Protein AF-A0A379SME0-F1 (afdb_monomer_lite)

Secondary structure (DSSP, 8-state):
-HHHHH-S-TTSTT-------STTTGGG-GGG-TT------HHHIIIIISHHHHHHHHHHTT-

Foldseek 3Di:
DQCVQQDDDVPDPRHDDDDDDDPWPQCQAPPRDHPHDHDDDPVCCVPPICPVVVVVVVVVVVD

InterPro domains:
  IPR001764 Glycoside hydrolase, family 3, N-terminal [PF00933] (1-55)
  IPR01785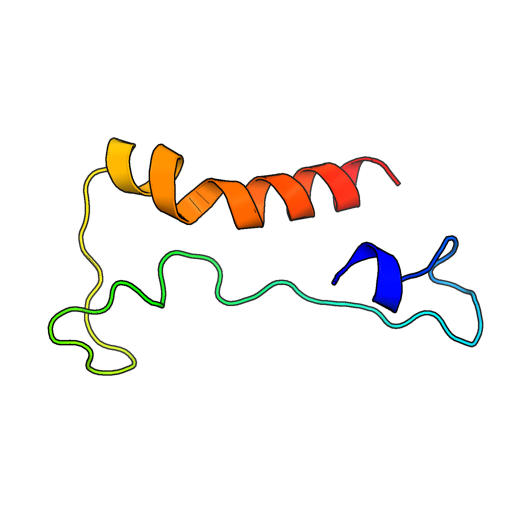3 Glycoside hydrolase superfamily [SSF51445] (1-55)
  IPR036962 Glycoside hydrolase, family 3, N-terminal domain superfamily [G3DSA:3.20.20.300] (1-62)

Structure (mmCIF, N/CA/C/O backbone):
data_AF-A0A379SME0-F1
#
_entry.id   AF-A0A379SME0-F1
#
loop_
_atom_site.group_PDB
_atom_site.id
_atom_site.type_symbol
_atom_site.label_atom_id
_atom_site.label_alt_id
_atom_site.label_comp_id
_atom_site.label_asym_id
_atom_site.label_entity_id
_atom_site.label_seq_id
_atom_site.pdbx_PDB_ins_code
_atom_site.Cartn_x
_atom_site.Cartn_y
_atom_si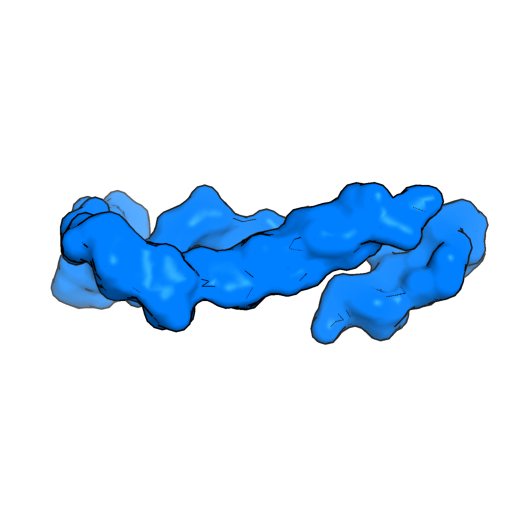te.Cartn_z
_atom_site.occupancy
_atom_site.B_iso_or_equiv
_atom_site.auth_seq_id
_atom_site.auth_comp_id
_atom_site.auth_asym_id
_atom_site.auth_atom_id
_atom_site.pdbx_PDB_model_num
ATOM 1 N N . MET A 1 1 ? 13.338 -6.030 -3.822 1.00 84.75 1 MET A N 1
ATOM 2 C CA . MET A 1 1 ? 12.662 -6.207 -5.122 1.00 84.75 1 MET A CA 1
ATOM 3 C C . MET A 1 1 ?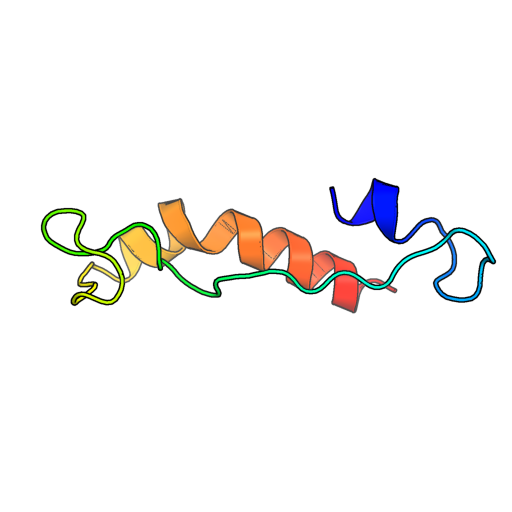 12.821 -4.987 -6.028 1.00 84.75 1 MET A C 1
ATOM 5 O O . MET A 1 1 ? 13.508 -5.109 -7.028 1.00 84.75 1 MET A O 1
ATOM 9 N N . VAL A 1 2 ? 12.310 -3.805 -5.646 1.00 87.88 2 VAL A N 1
ATOM 10 C CA . VAL A 1 2 ? 12.329 -2.573 -6.473 1.00 87.88 2 VAL A CA 1
ATOM 11 C C . VAL A 1 2 ? 13.683 -2.285 -7.145 1.00 87.88 2 VAL A C 1
ATOM 13 O O . VAL A 1 2 ? 13.746 -2.193 -8.362 1.00 87.88 2 VAL A O 1
ATOM 16 N N . LYS A 1 3 ? 14.794 -2.240 -6.389 1.00 87.25 3 LYS A N 1
ATOM 17 C CA . LYS A 1 3 ? 16.140 -1.975 -6.949 1.00 87.25 3 LYS A CA 1
ATOM 18 C C . LYS A 1 3 ? 16.593 -3.012 -7.986 1.00 87.25 3 LYS A C 1
ATOM 20 O O . LYS A 1 3 ? 17.297 -2.658 -8.920 1.00 87.25 3 LYS A O 1
ATOM 25 N N . ALA A 1 4 ? 16.232 -4.277 -7.790 1.00 88.81 4 ALA A N 1
ATOM 26 C CA . ALA A 1 4 ? 16.635 -5.346 -8.697 1.00 88.81 4 ALA A CA 1
ATOM 27 C C . ALA A 1 4 ? 15.876 -5.254 -10.028 1.00 88.81 4 ALA A C 1
ATOM 29 O O . ALA A 1 4 ? 16.471 -5.462 -11.074 1.00 88.81 4 ALA A O 1
ATOM 30 N N . MET A 1 5 ? 14.591 -4.889 -9.984 1.00 91.62 5 MET A N 1
ATOM 31 C CA . MET A 1 5 ? 13.744 -4.779 -11.176 1.00 91.62 5 MET A CA 1
ATOM 32 C C . MET A 1 5 ? 13.933 -3.458 -11.935 1.00 91.62 5 MET A C 1
ATOM 34 O O . MET A 1 5 ? 13.945 -3.458 -13.159 1.00 91.62 5 MET A O 1
ATOM 38 N N . GLN A 1 6 ? 14.109 -2.335 -11.231 1.00 91.81 6 GLN A N 1
ATOM 39 C CA . GLN A 1 6 ? 14.238 -1.009 -11.855 1.00 91.81 6 GLN A CA 1
ATOM 40 C C . GLN A 1 6 ? 15.662 -0.654 -12.308 1.00 91.81 6 GLN A C 1
ATOM 42 O O . GLN A 1 6 ? 15.868 0.424 -12.863 1.00 91.81 6 GLN A O 1
ATOM 47 N N . GLY A 1 7 ? 16.659 -1.485 -11.993 1.00 88.50 7 GLY A N 1
ATOM 48 C CA . GLY A 1 7 ? 18.049 -1.233 -12.369 1.00 88.50 7 GLY A CA 1
ATOM 49 C C . GLY A 1 7 ? 18.606 0.112 -11.877 1.00 88.50 7 GLY A C 1
ATOM 50 O O . GLY A 1 7 ? 18.160 0.682 -10.866 1.00 88.50 7 GLY A O 1
ATOM 51 N N . LYS A 1 8 ? 19.636 0.599 -12.582 1.00 89.44 8 LYS A N 1
ATOM 52 C CA . LYS A 1 8 ? 20.298 1.886 -12.306 1.00 89.44 8 LYS A CA 1
ATOM 53 C C . LYS A 1 8 ? 19.614 3.036 -13.039 1.00 89.44 8 LYS A C 1
ATOM 55 O O . LYS A 1 8 ? 19.415 4.079 -12.424 1.00 89.44 8 LYS A O 1
ATOM 60 N N . ASN A 1 9 ? 19.236 2.833 -14.302 1.00 88.50 9 ASN A N 1
ATOM 61 C CA . ASN A 1 9 ? 18.535 3.820 -15.108 1.00 88.50 9 ASN A CA 1
ATOM 62 C C . ASN A 1 9 ? 17.183 3.247 -15.582 1.00 88.50 9 ASN A C 1
ATOM 64 O O . ASN A 1 9 ? 17.146 2.144 -16.135 1.00 88.50 9 ASN A O 1
ATOM 68 N N . PRO A 1 10 ? 16.063 3.965 -15.375 1.00 88.12 10 PRO A N 1
ATOM 69 C CA . PRO A 1 10 ? 14.752 3.534 -15.861 1.00 88.12 10 PRO A CA 1
ATOM 70 C C . PRO A 1 10 ? 14.658 3.423 -17.393 1.00 88.12 10 PRO A C 1
ATOM 72 O O . PRO A 1 10 ? 13.767 2.734 -17.875 1.00 88.12 10 PRO A O 1
ATOM 75 N N . ALA A 1 11 ? 15.559 4.059 -18.149 1.00 91.62 11 ALA A N 1
ATOM 76 C CA . ALA A 1 11 ? 15.629 3.948 -19.608 1.00 91.62 11 ALA A CA 1
ATOM 77 C C . ALA A 1 11 ? 16.413 2.715 -20.104 1.00 91.62 11 ALA A C 1
ATOM 79 O O . ALA A 1 11 ? 16.439 2.454 -21.307 1.00 91.62 11 ALA A O 1
ATOM 80 N N . ASP A 1 12 ? 17.070 1.962 -19.213 1.00 94.25 12 ASP A N 1
ATOM 81 C CA . ASP A 1 12 ? 17.817 0.771 -19.620 1.00 94.25 12 ASP A CA 1
ATOM 82 C C . ASP A 1 12 ? 16.865 -0.298 -20.172 1.00 94.25 12 ASP A C 1
ATOM 84 O O . ASP A 1 12 ? 15.804 -0.563 -19.608 1.00 94.25 12 ASP A O 1
ATOM 88 N N . ARG A 1 13 ? 17.290 -0.990 -21.236 1.00 93.44 13 ARG A N 1
ATOM 89 C CA . ARG A 1 13 ? 16.487 -2.000 -21.954 1.00 93.44 13 ARG A CA 1
ATOM 90 C C . 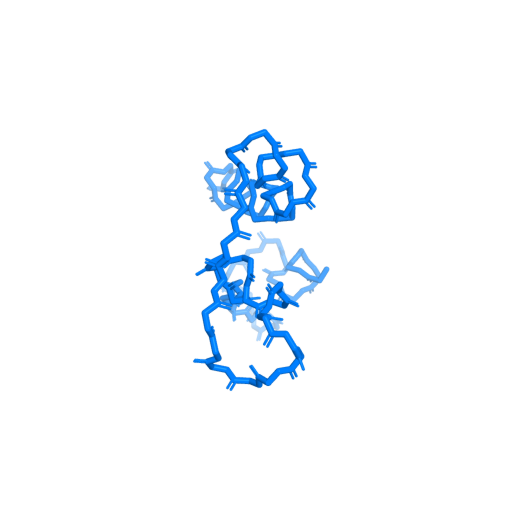ARG A 1 13 ? 15.894 -3.100 -21.062 1.00 93.44 13 ARG A C 1
ATOM 92 O O . ARG A 1 13 ? 14.873 -3.680 -21.416 1.00 93.44 13 ARG A O 1
ATOM 99 N N . TYR A 1 14 ? 16.553 -3.413 -19.949 1.00 92.88 14 TYR A N 1
ATOM 100 C CA . TYR A 1 14 ? 16.149 -4.475 -19.022 1.00 92.88 14 TYR A CA 1
ATOM 101 C C . TYR A 1 14 ? 15.540 -3.949 -17.715 1.00 92.88 14 TYR A C 1
ATOM 103 O O . TYR A 1 14 ? 15.195 -4.748 -16.845 1.00 92.88 14 TYR A O 1
ATOM 111 N N . SER A 1 15 ? 15.411 -2.630 -17.559 1.00 93.69 15 SER A N 1
ATOM 112 C CA . SER A 1 15 ? 14.747 -2.029 -16.404 1.00 93.69 15 SER A CA 1
ATOM 113 C C . SER A 1 15 ? 13.233 -2.101 -16.566 1.00 93.69 15 SER A C 1
ATOM 115 O O . SER A 1 15 ? 12.687 -1.806 -17.627 1.00 93.69 15 SER A O 1
ATOM 117 N N . VAL A 1 16 ? 12.539 -2.461 -15.488 1.00 92.06 16 VAL A N 1
ATOM 118 C CA . VAL A 1 16 ? 11.076 -2.543 -15.452 1.00 92.06 16 VAL A CA 1
ATOM 119 C C . VAL A 1 16 ? 10.540 -1.590 -14.394 1.00 92.06 16 VAL A C 1
ATOM 121 O O . VAL A 1 16 ? 10.992 -1.598 -13.247 1.00 92.06 16 VAL A O 1
ATOM 124 N N . MET A 1 17 ? 9.548 -0.777 -14.766 1.00 89.56 17 MET A N 1
ATOM 125 C CA . MET A 1 17 ? 8.835 0.073 -13.815 1.00 89.56 17 MET A CA 1
ATOM 126 C C . MET A 1 17 ? 8.084 -0.798 -12.803 1.00 89.56 17 MET A C 1
ATOM 128 O O . MET A 1 17 ? 7.356 -1.716 -13.171 1.00 89.56 17 MET A O 1
ATOM 132 N N . THR A 1 18 ? 8.230 -0.486 -11.516 1.00 89.94 18 THR A N 1
ATOM 133 C CA . THR A 1 18 ? 7.536 -1.216 -10.448 1.00 89.94 18 THR A CA 1
ATOM 134 C C . THR A 1 18 ? 6.634 -0.286 -9.658 1.00 89.94 18 THR A C 1
ATOM 136 O O . THR A 1 18 ? 7.102 0.735 -9.157 1.00 89.94 18 THR A O 1
ATOM 139 N N . SER A 1 19 ? 5.378 -0.687 -9.474 1.00 88.25 19 SER A N 1
ATOM 140 C CA . SER A 1 19 ? 4.438 -0.035 -8.561 1.00 88.25 19 SER A CA 1
ATOM 141 C C . SER A 1 19 ? 4.333 -0.836 -7.264 1.00 88.25 19 SER A C 1
ATOM 143 O O . SER A 1 19 ? 4.135 -2.054 -7.295 1.00 88.25 19 SER A O 1
ATOM 145 N N . VAL A 1 20 ? 4.511 -0.168 -6.123 1.00 88.00 20 VAL A N 1
ATOM 146 C CA . VAL A 1 20 ? 4.415 -0.796 -4.800 1.00 88.00 20 VAL A CA 1
ATOM 147 C C . VAL A 1 20 ? 2.959 -0.795 -4.360 1.00 88.00 20 VAL A C 1
ATOM 149 O O . VAL A 1 20 ? 2.304 0.241 -4.314 1.00 88.00 20 VAL A O 1
ATOM 152 N N . LYS A 1 21 ? 2.466 -1.980 -4.022 1.00 89.06 21 LYS A N 1
ATOM 153 C CA . LYS A 1 21 ? 1.090 -2.241 -3.605 1.00 89.06 21 LYS A CA 1
ATOM 154 C C . LYS A 1 21 ? 1.088 -3.227 -2.431 1.00 89.06 21 LYS A C 1
ATOM 156 O O . LYS A 1 21 ? 2.072 -3.933 -2.236 1.00 89.06 21 LYS A O 1
ATOM 161 N N . HIS A 1 22 ? 0.036 -3.314 -1.626 1.00 93.19 22 HIS A N 1
ATOM 162 C CA . HIS A 1 22 ? -1.221 -2.559 -1.674 1.00 93.19 22 HIS A CA 1
ATOM 163 C C . HIS A 1 22 ? -1.209 -1.514 -0.560 1.00 93.19 22 HIS A C 1
ATOM 165 O O . HIS A 1 22 ? -1.411 -1.839 0.608 1.00 93.19 22 HIS A O 1
ATOM 171 N N . PHE A 1 23 ? -0.903 -0.270 -0.927 1.00 88.56 23 PHE A N 1
ATOM 172 C CA . PHE A 1 23 ? -0.806 0.827 0.027 1.00 88.56 23 PHE A CA 1
ATOM 173 C C . PHE A 1 23 ? -2.198 1.151 0.609 1.00 88.56 23 PHE A C 1
ATOM 175 O O . PHE A 1 23 ? -3.077 1.541 -0.151 1.00 88.56 23 PHE A O 1
ATOM 182 N N . ALA A 1 24 ? -2.461 1.001 1.911 1.00 89.38 24 ALA A N 1
ATOM 183 C CA . ALA A 1 24 ? -1.622 0.415 2.964 1.00 89.38 24 ALA A CA 1
ATOM 184 C C . ALA A 1 24 ? -2.436 -0.540 3.850 1.00 89.38 24 ALA A C 1
ATOM 186 O O . ALA A 1 24 ? -3.659 -0.565 3.789 1.00 89.38 24 ALA A O 1
ATOM 187 N N . ALA A 1 25 ? -1.739 -1.339 4.666 1.00 91.25 25 ALA A N 1
ATOM 188 C CA . ALA A 1 25 ? -2.334 -2.265 5.638 1.00 91.25 25 ALA A CA 1
ATOM 189 C C . ALA A 1 25 ? -3.383 -3.257 5.083 1.00 91.25 25 ALA A C 1
ATOM 191 O O . ALA A 1 25 ? -4.097 -3.877 5.860 1.00 91.25 25 ALA A O 1
ATOM 192 N N . TYR A 1 26 ? -3.429 -3.492 3.764 1.00 92.56 26 TYR A N 1
ATOM 193 C CA . TYR A 1 26 ? -4.394 -4.404 3.129 1.00 92.56 26 TYR A CA 1
ATOM 194 C C . TYR A 1 26 ? -4.374 -5.830 3.707 1.00 92.56 26 TYR A C 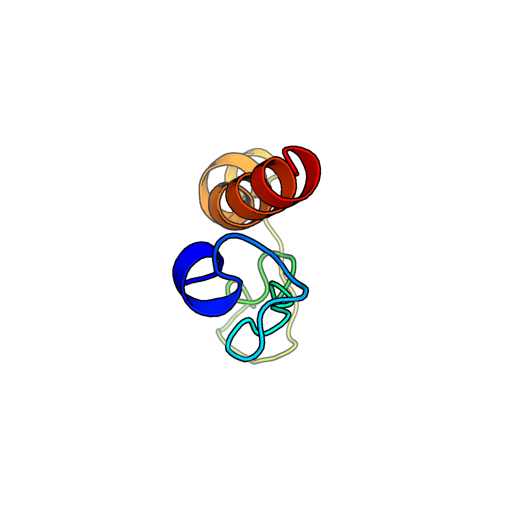1
ATOM 196 O O . TYR A 1 26 ? -5.384 -6.513 3.716 1.00 92.56 26 TYR A O 1
ATOM 204 N N . GLY A 1 27 ? -3.230 -6.292 4.221 1.00 90.75 27 GLY A N 1
ATOM 205 C CA . GLY A 1 27 ? -3.128 -7.605 4.868 1.00 90.75 27 GLY A CA 1
ATOM 206 C C . GLY A 1 27 ? -3.727 -7.682 6.278 1.00 90.75 27 GLY A C 1
ATOM 207 O O . GLY A 1 27 ? -3.806 -8.773 6.828 1.00 90.75 27 GLY A O 1
ATOM 208 N N . ALA A 1 28 ? -4.129 -6.559 6.878 1.00 92.75 28 ALA A N 1
ATOM 209 C CA . ALA A 1 28 ? -4.669 -6.490 8.237 1.00 92.75 28 ALA A CA 1
ATOM 210 C C . ALA A 1 28 ? -6.206 -6.557 8.278 1.00 92.75 28 ALA A C 1
ATOM 212 O O . ALA A 1 28 ? -6.823 -6.035 9.205 1.00 92.75 28 ALA A O 1
ATOM 213 N N . VAL A 1 29 ? -6.814 -7.163 7.254 1.00 92.75 29 VAL A N 1
ATOM 214 C CA . VAL A 1 29 ? -8.266 -7.329 7.138 1.00 92.75 29 VAL A CA 1
ATOM 215 C C . VAL A 1 29 ? -8.841 -8.114 8.311 1.00 92.75 29 VAL A C 1
ATOM 217 O O . VAL A 1 29 ? -8.315 -9.152 8.725 1.00 92.75 29 VAL A O 1
ATOM 220 N N . GLU A 1 30 ? -9.963 -7.633 8.829 1.00 88.50 30 GLU A N 1
ATOM 221 C CA . GLU A 1 30 ? -10.683 -8.272 9.918 1.00 88.50 30 GLU A CA 1
ATOM 222 C C . GLU A 1 30 ? -11.154 -9.676 9.508 1.00 88.50 30 GLU A C 1
ATOM 224 O O . GLU A 1 30 ? -11.729 -9.885 8.433 1.00 88.50 30 GLU A O 1
ATOM 229 N N . GLY A 1 31 ? -10.872 -10.664 10.360 1.00 89.31 31 GLY A N 1
ATOM 230 C CA . GLY A 1 31 ? -11.232 -12.063 10.115 1.00 89.31 31 GLY A CA 1
ATOM 231 C C . GLY A 1 31 ? -10.530 -12.710 8.915 1.00 89.31 31 GLY A C 1
ATOM 232 O O . GLY A 1 31 ? -10.942 -13.789 8.498 1.00 89.31 31 GLY A O 1
ATOM 233 N N . GLY A 1 32 ? -9.503 -12.074 8.332 1.00 89.44 32 GLY A N 1
ATOM 234 C CA . GLY A 1 32 ? -8.767 -12.620 7.185 1.00 89.44 32 GLY A CA 1
ATOM 235 C C . GLY A 1 32 ? -9.571 -12.664 5.881 1.00 89.44 32 GLY A C 1
ATOM 236 O O . GLY A 1 32 ? -9.140 -13.293 4.916 1.00 89.44 32 GLY A O 1
ATOM 237 N N . LYS A 1 33 ? -10.740 -12.014 5.839 1.00 87.94 33 LYS A N 1
ATOM 238 C CA . LYS A 1 33 ? -11.573 -11.947 4.641 1.00 87.94 33 LYS A CA 1
ATOM 239 C C . LYS A 1 33 ? -11.046 -10.843 3.731 1.00 87.94 33 LYS A C 1
ATOM 241 O O . LYS A 1 33 ? -11.020 -9.678 4.123 1.00 87.94 33 LYS A O 1
ATOM 246 N N . GLU A 1 34 ? -10.635 -11.204 2.519 1.00 87.50 34 GLU A N 1
ATOM 247 C CA . GLU A 1 34 ? -10.201 -10.215 1.531 1.00 87.50 34 GLU A CA 1
ATOM 248 C C . GLU A 1 34 ? -11.262 -9.125 1.344 1.00 87.50 34 GLU A C 1
ATOM 250 O O . GLU A 1 34 ? -12.467 -9.395 1.362 1.00 87.50 34 GLU A O 1
ATOM 255 N N . TYR A 1 35 ? -10.790 -7.889 1.174 1.00 91.50 35 TYR A N 1
ATOM 256 C CA . TYR A 1 35 ? -11.613 -6.685 1.014 1.00 91.50 35 TYR A CA 1
ATOM 257 C C . TYR A 1 35 ? -12.482 -6.299 2.223 1.00 91.50 35 TYR A C 1
ATOM 259 O O . TYR A 1 35 ? -13.322 -5.410 2.098 1.00 91.50 35 TYR A O 1
ATOM 267 N N . ASN A 1 36 ? -12.297 -6.935 3.382 1.00 91.06 36 ASN A N 1
ATOM 268 C CA . ASN A 1 36 ? -13.002 -6.558 4.604 1.00 91.06 36 ASN A CA 1
ATOM 269 C C . ASN A 1 36 ? -12.386 -5.314 5.275 1.00 91.06 36 ASN A C 1
ATOM 271 O O . ASN A 1 36 ? -11.346 -4.804 4.853 1.00 91.06 36 ASN A O 1
ATOM 275 N N . SER A 1 37 ? -13.032 -4.830 6.335 1.00 93.94 37 SER A N 1
ATOM 276 C CA . SER A 1 37 ? -12.562 -3.703 7.140 1.00 93.94 37 SER A CA 1
ATOM 277 C C . SER A 1 37 ? -11.146 -3.915 7.683 1.00 93.94 37 SER A C 1
ATOM 279 O O . SER A 1 37 ? -10.754 -5.025 8.043 1.00 93.94 37 SER A O 1
ATOM 281 N N . VAL A 1 38 ? -10.394 -2.819 7.780 1.00 93.38 38 VAL A N 1
ATOM 282 C CA . VAL A 1 38 ? -9.103 -2.741 8.471 1.00 93.38 38 VAL A CA 1
ATOM 283 C C . VAL A 1 38 ? -9.208 -1.615 9.491 1.00 93.38 38 VAL A C 1
ATOM 285 O O . VAL A 1 38 ? -9.453 -0.473 9.108 1.00 93.38 38 VAL A O 1
ATOM 288 N N . ASP A 1 39 ? -8.996 -1.926 10.768 1.00 94.88 39 ASP A N 1
ATOM 289 C CA . ASP A 1 39 ? -8.953 -0.942 11.852 1.00 94.88 39 ASP A CA 1
ATOM 290 C C . ASP A 1 39 ? -7.724 -1.176 12.739 1.00 94.88 39 ASP A C 1
ATOM 292 O O . ASP A 1 39 ? -7.384 -2.312 13.086 1.00 94.88 39 ASP A O 1
ATOM 296 N N . MET A 1 40 ? -7.002 -0.099 13.054 1.00 95.31 40 MET A N 1
ATOM 297 C CA . MET A 1 40 ? -5.858 -0.129 13.964 1.00 95.31 40 MET A CA 1
ATOM 298 C C . MET A 1 40 ? -5.457 1.272 14.426 1.00 95.31 40 MET A C 1
ATOM 300 O O . MET A 1 40 ? -5.731 2.273 13.766 1.00 95.31 40 MET A O 1
ATOM 304 N N . SER A 1 41 ? -4.703 1.340 15.527 1.00 96.19 41 SER A N 1
ATOM 305 C CA . SER A 1 41 ? -4.108 2.596 15.984 1.00 96.19 41 SER A CA 1
ATOM 306 C C . SER A 1 41 ? -3.057 3.128 15.005 1.00 96.19 41 SER A C 1
ATOM 308 O O . SER A 1 41 ? -2.337 2.371 14.345 1.00 96.19 41 SER A O 1
ATOM 310 N N . SER A 1 42 ? -2.904 4.453 14.973 1.00 94.25 42 SER A N 1
ATOM 311 C CA . SER A 1 42 ? -1.863 5.123 14.185 1.00 94.25 42 SER A CA 1
ATOM 312 C C . SER A 1 42 ? -0.460 4.635 14.559 1.00 94.25 42 SER A C 1
ATOM 314 O O . SER A 1 42 ? 0.371 4.417 13.683 1.00 94.25 42 SER A O 1
ATOM 316 N N . GLN A 1 43 ? -0.207 4.388 15.846 1.00 96.31 43 GLN A N 1
ATOM 317 C CA . GLN A 1 43 ? 1.072 3.862 16.319 1.00 96.31 43 GLN A CA 1
ATOM 318 C C . GLN A 1 43 ? 1.405 2.512 15.674 1.00 96.31 43 GLN A C 1
ATOM 320 O O . GLN A 1 43 ? 2.511 2.333 15.167 1.00 96.31 43 GLN A O 1
ATOM 325 N N . ARG A 1 44 ? 0.440 1.585 15.630 1.00 94.25 44 ARG A N 1
ATOM 326 C CA . ARG A 1 44 ? 0.617 0.282 14.978 1.00 94.25 44 ARG A CA 1
ATOM 327 C C . ARG A 1 44 ? 0.800 0.433 13.468 1.00 94.25 44 ARG A C 1
ATOM 329 O O . ARG A 1 44 ? 1.689 -0.193 12.895 1.00 94.25 44 ARG A O 1
ATOM 336 N N . LEU A 1 45 ? 0.014 1.302 12.829 1.00 94.12 45 LEU A N 1
ATOM 337 C CA . LEU A 1 45 ? 0.148 1.590 11.401 1.00 94.12 45 LEU A CA 1
ATOM 338 C C . LEU A 1 45 ? 1.572 2.054 11.059 1.00 94.12 45 LEU A C 1
ATOM 340 O O . LEU A 1 45 ? 2.193 1.500 10.153 1.00 94.12 45 LEU A O 1
ATOM 344 N N . PHE A 1 46 ? 2.106 3.039 11.785 1.00 94.38 46 PHE A N 1
ATOM 345 C CA . PHE A 1 46 ? 3.409 3.632 11.474 1.00 94.38 46 PHE A CA 1
ATOM 346 C C . PHE A 1 46 ? 4.604 2.766 11.874 1.00 94.38 46 PHE A C 1
ATOM 348 O O . PHE A 1 46 ? 5.616 2.799 11.171 1.00 94.38 46 PHE A O 1
ATOM 355 N N . ASN A 1 47 ? 4.489 1.992 12.953 1.00 94.81 47 ASN A N 1
ATOM 356 C CA . ASN A 1 47 ? 5.581 1.145 13.426 1.00 94.81 47 ASN A CA 1
ATOM 357 C C . ASN A 1 47 ? 5.667 -0.178 12.660 1.00 94.81 47 ASN A C 1
ATOM 359 O O . ASN A 1 47 ? 6.770 -0.588 12.305 1.00 94.81 47 ASN A O 1
ATOM 363 N N . ASP A 1 48 ? 4.528 -0.802 12.346 1.00 93.88 48 ASP A N 1
ATOM 364 C CA . ASP A 1 48 ? 4.521 -2.183 11.850 1.00 93.88 48 ASP A CA 1
ATOM 365 C C . ASP A 1 48 ? 4.205 -2.266 10.347 1.00 93.88 48 ASP A C 1
ATOM 367 O O . ASP A 1 48 ? 4.815 -3.053 9.623 1.00 93.88 48 ASP A O 1
ATOM 371 N N . TYR A 1 49 ? 3.282 -1.437 9.842 1.00 93.19 49 TYR A N 1
ATOM 372 C CA . TYR A 1 49 ? 2.737 -1.583 8.480 1.00 93.19 49 TYR A CA 1
ATOM 373 C C . TYR A 1 49 ? 3.286 -0.573 7.469 1.00 93.19 49 TYR A C 1
ATOM 375 O O . TYR A 1 49 ? 3.394 -0.882 6.282 1.00 93.19 49 TYR A O 1
ATOM 383 N N . MET A 1 50 ? 3.645 0.630 7.910 1.00 93.19 50 MET A N 1
ATOM 384 C CA . MET A 1 50 ? 4.156 1.705 7.059 1.00 93.19 50 MET A CA 1
ATOM 385 C C . MET A 1 50 ? 5.643 1.601 6.654 1.00 93.19 50 MET A C 1
ATOM 387 O O . MET A 1 50 ? 5.975 2.096 5.568 1.00 93.19 50 MET A O 1
ATOM 391 N N . PRO A 1 51 ? 6.564 0.983 7.434 1.00 93.69 51 PRO A N 1
ATOM 392 C CA . PRO A 1 51 ? 7.990 0.980 7.093 1.00 93.69 51 PRO A CA 1
ATOM 393 C C . PRO A 1 51 ? 8.329 0.471 5.678 1.00 93.69 51 PRO A C 1
ATOM 395 O O . PRO A 1 51 ? 9.163 1.104 5.017 1.00 93.69 51 PRO A O 1
ATOM 398 N N . PRO A 1 52 ? 7.690 -0.596 5.147 1.00 87.44 52 PRO A N 1
ATOM 399 C CA . PRO A 1 52 ? 7.945 -1.059 3.782 1.00 87.44 52 PRO A CA 1
ATOM 400 C C . PRO A 1 52 ? 7.632 -0.001 2.715 1.00 87.44 52 PRO A C 1
ATOM 402 O O . PRO A 1 52 ? 8.439 0.207 1.808 1.00 87.44 52 PRO A O 1
ATOM 405 N N . TYR A 1 53 ? 6.510 0.711 2.852 1.00 89.12 53 TYR A N 1
ATOM 406 C CA . TYR A 1 53 ? 6.077 1.736 1.898 1.00 89.12 53 TYR A CA 1
ATOM 407 C C . TYR A 1 53 ? 6.942 2.991 1.976 1.00 89.12 53 TYR A C 1
ATOM 409 O O . TYR A 1 53 ? 7.350 3.530 0.947 1.00 89.12 53 TYR A O 1
ATOM 417 N N . LYS A 1 54 ? 7.289 3.426 3.196 1.00 86.44 54 LYS A N 1
ATOM 418 C CA . LYS A 1 54 ? 8.175 4.578 3.407 1.00 86.44 54 LYS A CA 1
ATOM 419 C C . LYS A 1 54 ? 9.545 4.347 2.771 1.00 86.44 54 LYS A C 1
ATOM 421 O O . LYS A 1 54 ? 10.061 5.238 2.100 1.00 86.44 54 LYS A O 1
ATOM 426 N N . ARG A 1 55 ? 10.120 3.150 2.935 1.00 82.81 55 ARG A N 1
ATOM 427 C CA . ARG A 1 55 ? 11.404 2.788 2.316 1.00 82.81 55 ARG A CA 1
ATOM 428 C C . ARG A 1 55 ? 11.356 2.937 0.798 1.00 82.81 55 ARG A C 1
ATOM 430 O O . ARG A 1 55 ? 12.325 3.410 0.208 1.00 82.81 55 ARG A O 1
ATOM 437 N N . ASP A 1 56 ? 10.267 2.509 0.173 1.00 78.38 56 ASP A N 1
ATOM 438 C CA . ASP A 1 56 ? 10.157 2.536 -1.280 1.00 78.38 56 ASP A CA 1
ATOM 439 C C . ASP A 1 56 ? 9.871 3.963 -1.793 1.00 78.38 56 ASP A C 1
ATOM 441 O O . ASP A 1 56 ? 10.515 4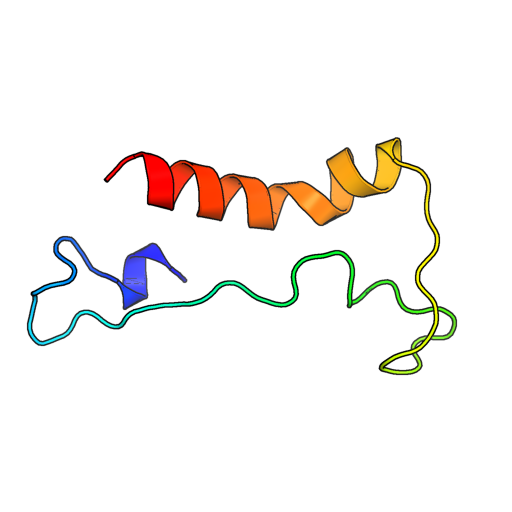.393 -2.750 1.00 78.38 56 ASP A O 1
ATOM 445 N N . TRP A 1 57 ? 9.035 4.749 -1.098 1.00 74.75 57 TRP A N 1
ATOM 446 C CA . TRP A 1 57 ? 8.809 6.172 -1.403 1.00 74.75 57 TRP A CA 1
ATOM 447 C C . TRP A 1 57 ? 10.088 7.012 -1.294 1.00 74.75 57 TRP A C 1
ATOM 449 O O . TRP A 1 57 ? 10.450 7.712 -2.239 1.00 74.75 57 TRP A O 1
ATOM 459 N N . MET A 1 58 ? 10.835 6.888 -0.189 1.00 72.00 58 MET A N 1
ATOM 460 C CA . MET A 1 58 ? 12.096 7.623 -0.002 1.00 72.00 58 MET A CA 1
ATOM 461 C C . MET A 1 58 ? 13.135 7.277 -1.077 1.00 72.00 58 MET A C 1
ATOM 463 O O . MET A 1 58 ? 14.003 8.086 -1.383 1.00 72.00 58 MET A O 1
ATOM 467 N N . ARG A 1 59 ? 13.063 6.077 -1.666 1.00 70.44 59 ARG A N 1
ATOM 468 C CA . ARG A 1 59 ? 13.960 5.658 -2.751 1.00 70.44 59 ARG A CA 1
ATOM 469 C C . ARG A 1 59 ? 13.533 6.183 -4.114 1.00 70.44 59 ARG A C 1
ATOM 471 O O . ARG A 1 59 ? 14.409 6.434 -4.933 1.00 70.44 59 ARG A O 1
ATOM 478 N N . ALA A 1 60 ? 12.233 6.322 -4.356 1.00 68.19 60 ALA A N 1
ATOM 479 C CA . ALA A 1 60 ? 11.729 6.971 -5.560 1.00 68.19 60 ALA A CA 1
ATOM 480 C C . ALA A 1 60 ? 12.091 8.465 -5.571 1.00 68.19 60 ALA A C 1
ATOM 482 O O . ALA A 1 60 ? 12.512 8.970 -6.600 1.00 68.19 60 ALA A O 1
ATOM 483 N N . ALA A 1 61 ? 12.004 9.135 -4.417 1.00 61.59 61 ALA A N 1
ATOM 484 C CA . ALA A 1 61 ? 12.325 10.558 -4.273 1.00 61.59 61 ALA A CA 1
ATOM 485 C C . ALA A 1 61 ? 13.834 10.891 -4.304 1.00 61.59 61 ALA A C 1
ATOM 487 O O . ALA A 1 61 ? 14.195 12.058 -4.375 1.00 61.59 61 ALA A O 1
ATOM 488 N N . ALA A 1 62 ? 14.716 9.888 -4.212 1.00 61.62 62 ALA A N 1
ATOM 489 C CA . ALA A 1 62 ? 16.175 10.056 -4.213 1.00 61.62 62 ALA A CA 1
ATOM 490 C C . ALA A 1 62 ? 16.827 9.806 -5.591 1.00 61.62 62 ALA A C 1
ATOM 492 O O . ALA A 1 62 ? 18.044 9.615 -5.663 1.00 61.62 62 ALA A O 1
ATOM 493 N N . ARG A 1 63 ? 16.025 9.729 -6.658 1.00 57.91 63 ARG A N 1
ATOM 494 C CA . ARG A 1 63 ? 16.445 9.591 -8.060 1.00 57.91 63 ARG A CA 1
ATOM 495 C C . ARG A 1 63 ? 16.061 10.847 -8.825 1.00 57.91 63 ARG A C 1
ATOM 497 O O . ARG A 1 63 ? 16.811 11.171 -9.765 1.00 57.91 63 ARG A O 1
#

pLDDT: mean 88.13, std 8.47, range [57.91, 96.31]

Sequence (63 aa):
MVKAMQGKNPADRYSVMTSVKHFAAYGAVEGGKEYNSVDMSSQRLFNDYMPPYKRDWMRAAAR

Radius of gyration: 15.0 Å; chains: 1; bounding box: 33×23×38 Å

Organism: NCBI:txid59203